Protein AF-A0A1B8NZW4-F1 (afdb_monomer)

Secondary structure (DSSP, 8-state):
-----TT-HHHHHHHHHHHHHTT-HHHHHHHHHHHHHHS--HHHHHHHHHHHHHTT-HHHHHHHHHHHHHT-SSPPP-PPP-PPPTHHHHHHHHS--

Foldseek 3Di:
DPPPDPQDLVVLCVQLVVCVVVVVLVSNLVSLVSSCVVPNALVSLQSQLVSCVVVVVNVSNVVSNVSSVVRPPDDDPPDDDDDPPPCVVVVVVVVVD

Radius of gyration: 20.84 Å; Cα contacts (8 Å, |Δi|>4): 82; chains: 1; bounding box: 26×73×33 Å

Sequence (97 aa):
MAAGAPNDPDLLLTLGRLSLRNAYWGKAQEYFEASHRQRPSGVVCAELARLYASLGEHNKSQLYYRQSVELLDKSLPSLPQPTEPEDTLSRRAKQAS

Nearest PDB structures (foldseek):
  2pl2-assembly1_B  TM=8.013E-01  e=1.145E-01  Thermus thermophilus HB27
  2gw1-assembly1_B  TM=9.435E-01  e=2.309E-01  Saccharomyces cerevisiae
  8pkp-assembly1_Y  TM=7.488E-01  e=1.583E-01  Homo sapiens
  8a61-assembly1_J  TM=8.678E-01  e=3.753E-01  Saccharomyces cerevisiae
  3uq3-assembly1_A  TM=8.810E-01  e=9.389E-01  Saccharomyces cerevisiae S288C

Organism: Halomonas elongata (NCBI:txid2746)

Solvent-accessible surface area (backbone atoms only — not comparable to full-atom values): 5575 Å² total; per-residue (Å²): 134,84,80,74,66,101,75,45,41,70,58,27,42,50,52,12,52,53,24,48,77,70,69,35,58,71,58,14,50,54,25,32,52,52,12,35,75,73,52,73,43,24,67,48,26,42,53,51,14,53,50,27,45,76,71,69,40,50,71,61,12,53,53,25,43,52,51,16,58,71,48,43,99,58,85,76,78,94,66,93,70,89,67,80,67,77,62,62,64,58,53,60,64,62,74,77,112

Mean predicted aligned error: 9.57 Å

InterPro domains:
  IPR011990 Tetratricopeptide-like helical domain superfamily [G3DSA:1.25.40.10] (2-77)
  IPR011990 Tetratricopeptide-like helical domain superfamily [SSF48452] (6-74)

Structure (mmCIF, N/CA/C/O backbone):
data_AF-A0A1B8NZW4-F1
#
_entry.id   AF-A0A1B8NZW4-F1
#
loop_
_atom_site.group_PDB
_atom_site.id
_atom_site.type_symbol
_atom_site.label_atom_id
_atom_site.label_alt_id
_atom_site.label_comp_id
_atom_site.label_asym_id
_atom_site.label_entity_id
_atom_site.label_seq_id
_atom_site.pdbx_PDB_ins_code
_atom_site.Cartn_x
_atom_site.Cartn_y
_atom_site.Cartn_z
_atom_site.occupancy
_atom_site.B_iso_or_equiv
_atom_site.auth_seq_id
_atom_site.auth_comp_id
_atom_site.auth_asym_id
_atom_site.auth_atom_id
_atom_site.pdbx_PDB_model_num
ATOM 1 N N . MET A 1 1 ? 15.667 -25.421 -14.783 1.00 34.97 1 MET A N 1
ATOM 2 C CA . MET A 1 1 ? 14.726 -25.206 -13.663 1.00 34.97 1 MET A CA 1
ATOM 3 C C . MET A 1 1 ? 14.914 -23.781 -13.169 1.00 34.97 1 MET A C 1
ATOM 5 O O . MET A 1 1 ? 15.908 -23.518 -12.508 1.00 34.97 1 MET A O 1
ATOM 9 N N . ALA A 1 2 ? 14.048 -22.847 -13.562 1.00 41.81 2 ALA A N 1
ATOM 10 C CA . ALA A 1 2 ? 14.083 -21.498 -13.005 1.00 41.81 2 ALA A CA 1
ATOM 11 C C . ALA A 1 2 ? 13.361 -21.537 -11.653 1.00 41.81 2 ALA A C 1
ATOM 13 O O . ALA A 1 2 ? 12.138 -21.639 -11.608 1.00 41.81 2 ALA A O 1
ATOM 14 N N . ALA A 1 3 ? 14.116 -21.525 -10.555 1.00 46.81 3 ALA A N 1
ATOM 15 C CA . ALA A 1 3 ? 13.572 -21.209 -9.242 1.00 46.81 3 ALA A CA 1
ATOM 16 C C . ALA A 1 3 ? 13.175 -19.724 -9.273 1.00 46.81 3 ALA A C 1
ATOM 18 O O . ALA A 1 3 ? 14.008 -18.851 -9.038 1.00 46.81 3 ALA A O 1
ATOM 19 N N . GLY A 1 4 ? 11.939 -19.446 -9.703 1.00 48.19 4 GLY A N 1
ATOM 20 C CA . GLY A 1 4 ? 11.393 -18.093 -9.795 1.00 48.19 4 GLY A CA 1
ATOM 21 C C . GLY A 1 4 ? 11.506 -17.417 -8.436 1.00 48.19 4 GLY A C 1
ATOM 22 O O . GLY A 1 4 ? 11.048 -17.963 -7.433 1.00 48.19 4 GLY A O 1
ATOM 23 N N . ALA A 1 5 ? 12.211 -16.292 -8.393 1.00 54.56 5 ALA A N 1
ATOM 24 C CA . ALA A 1 5 ? 12.615 -15.652 -7.155 1.00 54.56 5 ALA A CA 1
ATOM 25 C C . ALA A 1 5 ? 11.400 -15.393 -6.236 1.00 54.56 5 ALA A C 1
ATOM 27 O O . ALA A 1 5 ? 10.385 -14.883 -6.712 1.00 54.56 5 ALA A O 1
ATOM 28 N N . PRO A 1 6 ? 11.495 -15.651 -4.918 1.00 60.41 6 PRO A N 1
ATOM 29 C CA . PRO A 1 6 ? 10.422 -15.393 -3.945 1.00 60.41 6 PRO A CA 1
ATOM 30 C C . PRO A 1 6 ? 10.121 -13.892 -3.725 1.00 60.41 6 PRO A C 1
ATOM 32 O O . PRO A 1 6 ? 9.515 -13.516 -2.727 1.00 60.41 6 PRO A O 1
ATOM 35 N N . ASN A 1 7 ? 10.575 -13.027 -4.632 1.00 71.06 7 ASN A N 1
ATOM 36 C CA . ASN A 1 7 ? 10.718 -11.590 -4.454 1.00 71.06 7 ASN A CA 1
ATOM 37 C C . ASN A 1 7 ? 10.433 -10.832 -5.767 1.00 71.06 7 ASN A C 1
ATOM 39 O O . ASN A 1 7 ? 11.093 -9.845 -6.066 1.00 71.06 7 ASN A O 1
ATOM 43 N N . ASP A 1 8 ? 9.508 -11.326 -6.592 1.00 92.94 8 ASP A N 1
ATOM 44 C CA . ASP A 1 8 ? 8.984 -10.545 -7.718 1.00 92.94 8 ASP A CA 1
ATOM 45 C C . ASP A 1 8 ? 7.883 -9.595 -7.193 1.00 92.94 8 ASP A C 1
ATOM 47 O O . ASP A 1 8 ? 6.909 -10.075 -6.594 1.00 92.94 8 ASP A O 1
ATOM 51 N N . PRO A 1 9 ? 8.002 -8.265 -7.383 1.00 93.94 9 PRO A N 1
ATOM 52 C CA . PRO A 1 9 ? 7.032 -7.306 -6.862 1.00 93.94 9 PRO A CA 1
ATOM 53 C C . PRO A 1 9 ? 5.624 -7.501 -7.438 1.00 93.94 9 PRO A C 1
ATOM 55 O O . PRO A 1 9 ? 4.648 -7.258 -6.723 1.00 93.94 9 PRO A 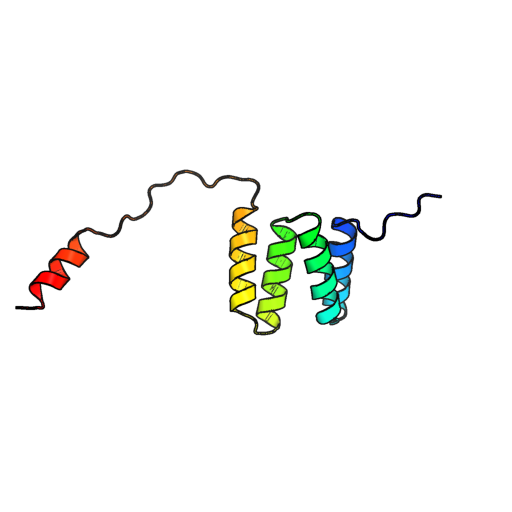O 1
ATOM 58 N N . ASP A 1 10 ? 5.498 -7.969 -8.682 1.00 95.31 10 ASP A N 1
ATOM 59 C CA . ASP A 1 10 ? 4.213 -8.196 -9.347 1.00 95.31 10 ASP A CA 1
ATOM 60 C C . ASP A 1 10 ? 3.534 -9.474 -8.812 1.00 95.31 10 ASP A C 1
ATOM 62 O O . ASP A 1 10 ? 2.312 -9.520 -8.602 1.00 95.31 10 ASP A O 1
ATOM 66 N N . LEU A 1 11 ? 4.333 -10.493 -8.471 1.00 96.00 11 LEU A N 1
ATOM 67 C CA . LEU A 1 11 ? 3.848 -11.684 -7.769 1.00 96.00 11 LEU A CA 1
ATOM 68 C C . LEU A 1 11 ? 3.382 -11.340 -6.349 1.00 96.00 11 LEU A C 1
ATOM 70 O O . LEU A 1 11 ? 2.303 -11.768 -5.937 1.00 96.00 11 LEU A O 1
ATOM 74 N N . LEU A 1 12 ? 4.151 -10.536 -5.611 1.00 96.81 12 LEU A N 1
ATOM 75 C CA . LEU A 1 12 ? 3.787 -10.085 -4.264 1.00 96.81 12 LEU A CA 1
ATOM 76 C C . LEU A 1 12 ? 2.497 -9.256 -4.273 1.00 96.81 12 LEU A C 1
ATOM 78 O O . LEU A 1 12 ? 1.612 -9.487 -3.451 1.00 96.81 12 LEU A O 1
ATOM 82 N N . LEU A 1 13 ? 2.328 -8.359 -5.248 1.00 97.50 13 LEU A N 1
ATOM 83 C CA . LEU A 1 13 ? 1.074 -7.627 -5.446 1.00 97.50 13 LEU A CA 1
ATOM 84 C C . LEU A 1 13 ? -0.107 -8.587 -5.677 1.00 97.50 13 LEU A C 1
ATOM 86 O O . LEU A 1 13 ? -1.181 -8.425 -5.090 1.00 97.50 13 LEU A O 1
ATOM 90 N N . THR A 1 14 ? 0.097 -9.623 -6.491 1.00 98.00 14 THR A N 1
ATOM 91 C CA . THR A 1 14 ? -0.922 -10.647 -6.761 1.00 98.00 14 THR A CA 1
ATOM 92 C C . THR A 1 14 ? -1.282 -11.441 -5.500 1.00 98.00 14 THR A C 1
ATOM 94 O O . THR A 1 14 ? -2.466 -11.637 -5.213 1.00 98.00 14 THR A O 1
ATOM 97 N N . LEU A 1 15 ? -0.288 -11.841 -4.702 1.00 97.94 15 LEU A N 1
ATOM 98 C CA . LEU A 1 15 ? -0.492 -12.524 -3.420 1.00 97.94 15 LEU A CA 1
ATOM 99 C C . LEU A 1 15 ? -1.230 -11.643 -2.405 1.00 97.94 15 LEU A C 1
ATOM 101 O O . LEU A 1 15 ? -2.115 -12.134 -1.697 1.00 97.94 15 LEU A O 1
ATOM 105 N N . GLY A 1 16 ? -0.936 -10.340 -2.369 1.00 98.00 16 GLY A N 1
ATOM 106 C CA . GLY A 1 16 ? -1.661 -9.382 -1.538 1.00 98.00 16 GLY A CA 1
ATOM 107 C C . GLY A 1 16 ? -3.145 -9.302 -1.910 1.00 98.00 16 GLY A C 1
ATOM 108 O O . GLY A 1 16 ? -4.014 -9.433 -1.046 1.00 98.00 16 GLY A O 1
ATOM 109 N N . ARG A 1 17 ? -3.461 -9.214 -3.210 1.00 98.31 17 ARG A N 1
ATOM 110 C CA . ARG A 1 17 ? -4.848 -9.233 -3.716 1.00 98.31 17 ARG A CA 1
ATOM 111 C C . ARG A 1 17 ? -5.570 -10.543 -3.411 1.00 98.31 17 ARG A C 1
ATOM 113 O O . ARG A 1 17 ? -6.738 -10.521 -3.026 1.00 98.31 17 ARG A O 1
ATOM 120 N N . LEU A 1 18 ? -4.895 -11.682 -3.561 1.00 98.50 18 LEU A N 1
ATOM 121 C CA . LEU A 1 18 ? -5.472 -12.983 -3.222 1.00 98.50 18 LEU A CA 1
ATOM 122 C C . LEU A 1 18 ? -5.758 -13.094 -1.718 1.00 98.50 18 LEU A C 1
ATOM 124 O O . LEU A 1 18 ? -6.814 -13.588 -1.328 1.00 98.50 18 LEU A O 1
ATOM 128 N N . SER A 1 19 ? -4.853 -12.587 -0.881 1.00 98.44 19 SER A N 1
ATOM 129 C CA . SER A 1 19 ? -5.032 -12.548 0.573 1.00 98.44 19 SER A CA 1
ATOM 130 C C . SER A 1 19 ? -6.226 -11.673 0.969 1.00 98.44 19 SER A C 1
ATOM 132 O O . SER A 1 19 ? -7.041 -12.113 1.776 1.00 98.44 19 SER A O 1
ATOM 134 N N . LEU A 1 20 ? -6.404 -10.498 0.343 1.00 98.06 20 LEU A N 1
ATOM 135 C CA . LEU A 1 20 ? -7.594 -9.653 0.542 1.00 98.06 20 LEU A CA 1
ATOM 136 C C . LEU A 1 20 ? -8.892 -10.397 0.216 1.00 98.06 20 LEU A C 1
ATOM 138 O O . LEU A 1 20 ? -9.838 -10.358 0.997 1.00 98.06 20 LEU A O 1
ATOM 142 N N . ARG A 1 21 ? -8.945 -11.085 -0.932 1.00 98.25 21 ARG A N 1
ATOM 143 C CA . ARG A 1 21 ? -10.145 -11.825 -1.362 1.00 98.25 21 ARG A CA 1
ATOM 144 C C . ARG A 1 21 ? -10.545 -12.926 -0.380 1.00 98.25 21 ARG A C 1
ATOM 146 O O . ARG A 1 21 ? -11.725 -13.237 -0.286 1.00 98.25 21 ARG A O 1
ATOM 153 N 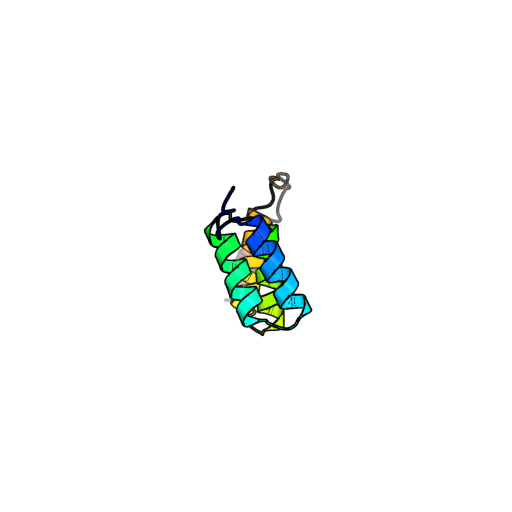N . ASN A 1 22 ? -9.573 -13.481 0.340 1.00 98.38 22 ASN A N 1
ATOM 154 C CA . ASN A 1 22 ? -9.774 -14.508 1.362 1.00 98.38 22 ASN A CA 1
ATOM 155 C C . ASN A 1 22 ? -9.839 -13.943 2.792 1.00 98.38 22 ASN A C 1
ATOM 157 O O . ASN A 1 22 ? -9.753 -14.704 3.750 1.00 98.38 22 ASN A O 1
ATOM 161 N N . ALA A 1 23 ? -9.971 -12.621 2.949 1.00 97.75 23 ALA A N 1
ATOM 162 C CA . ALA A 1 23 ? -10.026 -11.934 4.239 1.00 97.75 23 ALA A CA 1
ATOM 163 C C . ALA A 1 23 ? -8.791 -12.126 5.147 1.00 97.75 23 ALA A C 1
ATOM 165 O O . ALA A 1 23 ? -8.858 -11.942 6.363 1.00 97.75 23 ALA A O 1
ATOM 166 N N . TYR A 1 24 ? -7.627 -12.438 4.570 1.00 98.31 24 TYR A N 1
ATOM 167 C CA . TYR A 1 24 ? -6.352 -12.496 5.286 1.00 98.31 24 TYR A CA 1
ATOM 168 C C . TYR A 1 24 ? -5.657 -11.132 5.276 1.00 98.31 24 TYR A C 1
ATOM 170 O O . TYR A 1 24 ? -4.655 -10.923 4.592 1.00 98.31 24 TYR A O 1
ATOM 178 N N . TRP A 1 25 ? -6.194 -10.187 6.048 1.00 97.75 25 TRP A N 1
ATOM 179 C CA . TRP A 1 25 ? -5.778 -8.778 6.032 1.00 97.75 25 TRP A CA 1
ATOM 180 C C . TRP A 1 25 ? -4.303 -8.565 6.394 1.00 97.75 25 TRP A C 1
ATOM 182 O O . TRP A 1 25 ? -3.605 -7.837 5.693 1.00 97.75 25 TRP A O 1
ATOM 192 N N 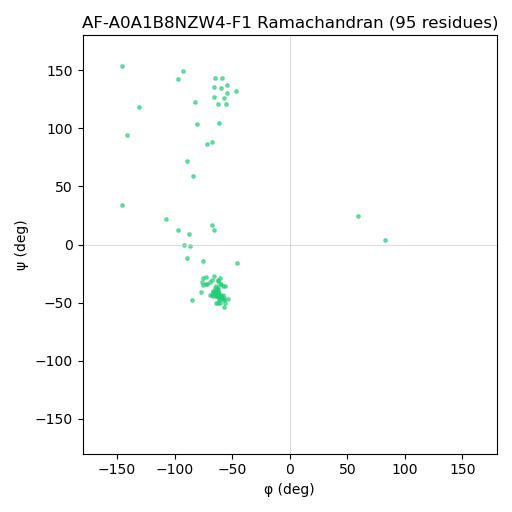. GLY A 1 26 ? -3.805 -9.249 7.431 1.00 97.44 26 GLY A N 1
ATOM 193 C CA . GLY A 1 26 ? -2.397 -9.155 7.837 1.00 97.44 26 GLY A CA 1
ATOM 194 C C . GLY A 1 26 ? -1.440 -9.653 6.750 1.00 97.44 26 GLY A C 1
ATOM 195 O O . GLY A 1 26 ? -0.461 -8.986 6.429 1.00 97.44 26 GLY A O 1
ATOM 196 N N . LYS A 1 27 ? -1.778 -10.771 6.091 1.00 97.69 27 LYS A N 1
ATOM 197 C CA . LYS A 1 27 ? -0.996 -11.292 4.959 1.00 97.69 27 LYS A CA 1
ATOM 198 C C . LYS A 1 27 ? -1.055 -10.372 3.749 1.00 97.69 27 LYS A C 1
ATOM 200 O O . LYS A 1 27 ? -0.035 -10.150 3.105 1.00 97.69 27 LYS A O 1
ATOM 205 N N . ALA A 1 28 ? -2.226 -9.806 3.460 1.00 98.38 28 ALA A N 1
ATOM 206 C CA . ALA A 1 28 ? -2.361 -8.819 2.399 1.00 98.38 28 ALA A CA 1
ATOM 207 C C . ALA A 1 28 ? -1.432 -7.620 2.632 1.00 98.38 28 ALA A C 1
ATOM 209 O O . ALA A 1 28 ? -0.713 -7.227 1.716 1.00 98.38 28 ALA A O 1
ATOM 210 N N . GLN A 1 29 ? -1.395 -7.101 3.863 1.00 98.00 29 GLN A N 1
ATOM 211 C CA . GLN A 1 29 ? -0.503 -6.010 4.243 1.00 98.00 29 GLN A CA 1
ATOM 212 C C . GLN A 1 29 ? 0.974 -6.398 4.065 1.00 98.00 29 GLN A C 1
ATOM 214 O O . GLN A 1 29 ? 1.697 -5.683 3.377 1.00 98.00 29 GLN A O 1
ATOM 219 N N . GLU A 1 30 ? 1.406 -7.548 4.600 1.00 97.69 30 GLU A N 1
ATOM 220 C CA . GLU A 1 30 ? 2.787 -8.045 4.461 1.00 97.69 30 GLU A CA 1
ATOM 221 C C . GLU A 1 30 ? 3.231 -8.112 2.990 1.00 97.69 30 GLU A C 1
ATOM 223 O O . GLU A 1 30 ? 4.316 -7.641 2.639 1.00 97.69 30 GLU A O 1
ATOM 228 N N . TYR A 1 31 ? 2.385 -8.674 2.121 1.00 98.19 31 TYR A N 1
ATOM 229 C CA . TYR A 1 31 ? 2.691 -8.823 0.700 1.00 98.19 31 TYR A CA 1
ATOM 230 C C . TYR A 1 31 ? 2.723 -7.488 -0.043 1.00 98.19 31 TYR A C 1
ATOM 232 O O . TYR A 1 31 ? 3.640 -7.255 -0.834 1.00 98.19 31 TYR A O 1
ATOM 240 N N . PHE A 1 32 ? 1.769 -6.591 0.213 1.00 98.06 32 PHE A N 1
ATOM 241 C CA . PHE A 1 32 ? 1.783 -5.271 -0.411 1.00 98.06 32 PHE A CA 1
ATOM 242 C C . PHE A 1 32 ? 2.974 -4.430 0.052 1.00 98.06 32 PHE A C 1
ATOM 244 O O . PHE A 1 32 ? 3.622 -3.799 -0.777 1.00 98.06 32 PHE A O 1
ATOM 251 N N . GLU A 1 33 ? 3.323 -4.451 1.338 1.00 97.06 33 GLU A N 1
ATOM 252 C CA . GLU A 1 33 ? 4.509 -3.753 1.844 1.00 97.06 33 GLU A CA 1
ATOM 253 C C . GLU A 1 33 ? 5.804 -4.336 1.269 1.00 97.06 33 GLU A C 1
ATOM 255 O O . GLU A 1 33 ? 6.732 -3.591 0.957 1.00 97.06 33 GLU A O 1
ATOM 260 N N . ALA A 1 34 ? 5.877 -5.659 1.092 1.00 96.56 34 ALA A N 1
ATOM 261 C CA . ALA A 1 34 ? 7.013 -6.300 0.437 1.00 96.56 34 ALA A CA 1
ATOM 262 C C . ALA A 1 34 ? 7.132 -5.880 -1.037 1.00 96.56 34 ALA A C 1
ATOM 264 O O . ALA A 1 34 ? 8.227 -5.524 -1.471 1.00 96.56 34 ALA A O 1
ATOM 265 N N . SER A 1 35 ? 6.016 -5.857 -1.774 1.00 96.94 35 SER A N 1
ATOM 266 C CA . SER A 1 35 ? 5.962 -5.348 -3.150 1.00 96.94 35 SER A CA 1
ATOM 267 C C . SER A 1 35 ? 6.406 -3.879 -3.210 1.00 96.94 35 SER A C 1
ATOM 269 O O . SER A 1 35 ? 7.294 -3.531 -3.988 1.00 96.94 35 SER A O 1
ATOM 271 N N . HIS A 1 36 ? 5.883 -3.037 -2.308 1.00 96.25 36 HIS A N 1
ATOM 272 C CA . HIS A 1 36 ? 6.208 -1.612 -2.226 1.00 96.25 36 HI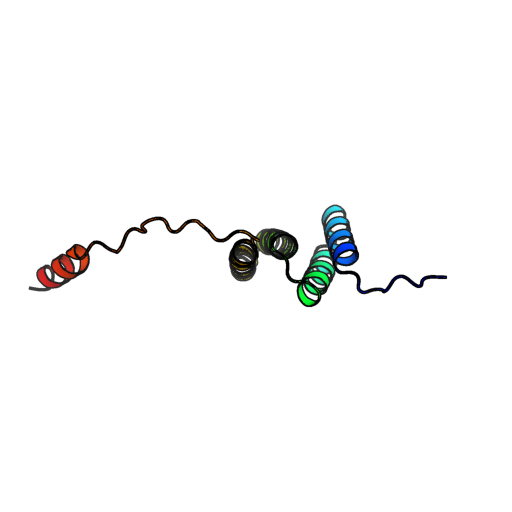S A CA 1
ATOM 273 C C . HIS A 1 36 ? 7.694 -1.364 -1.946 1.00 96.25 36 HIS A C 1
ATOM 275 O O . HIS A 1 36 ? 8.299 -0.522 -2.601 1.00 96.25 36 HIS A O 1
ATOM 281 N N . ARG A 1 37 ? 8.306 -2.114 -1.015 1.00 95.69 37 ARG A N 1
ATOM 282 C CA . ARG A 1 37 ? 9.742 -1.996 -0.700 1.00 95.69 37 ARG A CA 1
ATOM 283 C C . ARG A 1 37 ? 10.646 -2.335 -1.884 1.00 95.69 37 ARG A C 1
ATOM 285 O O . ARG A 1 37 ? 11.746 -1.802 -1.964 1.00 95.69 37 ARG A O 1
ATOM 292 N N . GLN A 1 38 ? 10.216 -3.233 -2.768 1.00 94.62 38 GLN A N 1
ATOM 293 C CA . GLN A 1 38 ? 11.010 -3.639 -3.929 1.00 94.62 38 GLN A CA 1
ATOM 294 C C . GLN A 1 38 ? 10.833 -2.706 -5.117 1.00 94.62 38 GLN A C 1
ATOM 296 O O . GLN A 1 38 ? 11.810 -2.301 -5.741 1.00 94.62 38 GLN A O 1
ATOM 301 N N . ARG A 1 39 ? 9.579 -2.392 -5.449 1.00 94.69 39 ARG A N 1
ATOM 302 C CA . ARG A 1 39 ? 9.234 -1.481 -6.533 1.00 94.69 39 ARG A CA 1
ATOM 303 C C . ARG A 1 39 ? 8.036 -0.636 -6.103 1.00 94.69 39 ARG A C 1
ATOM 305 O O . ARG A 1 39 ? 6.890 -1.053 -6.295 1.00 94.69 39 ARG A O 1
ATOM 312 N N . PRO A 1 40 ? 8.282 0.563 -5.552 1.00 93.50 40 PRO A N 1
ATOM 313 C CA . PRO A 1 40 ? 7.219 1.519 -5.302 1.00 93.50 40 PRO A CA 1
ATOM 314 C C . PRO A 1 40 ? 6.446 1.790 -6.594 1.00 93.50 40 PRO A C 1
ATOM 316 O O . PRO A 1 40 ? 7.033 2.051 -7.642 1.00 93.50 40 PRO A O 1
ATOM 319 N N . SER A 1 41 ? 5.121 1.712 -6.528 1.00 94.12 41 SER A N 1
ATOM 320 C CA . SER A 1 41 ? 4.245 2.072 -7.640 1.00 94.12 41 SER A CA 1
ATOM 321 C C . SER A 1 41 ? 2.957 2.683 -7.112 1.00 94.12 41 SER A C 1
ATOM 323 O O . SER A 1 41 ? 2.514 2.354 -6.005 1.00 94.12 41 SER A O 1
ATOM 325 N N . GLY A 1 42 ? 2.325 3.532 -7.927 1.00 95.06 42 GLY A N 1
ATOM 326 C CA . GLY A 1 42 ? 1.043 4.137 -7.573 1.00 95.06 42 GLY A CA 1
ATOM 327 C C . GLY A 1 42 ? -0.028 3.093 -7.240 1.00 95.06 42 GLY A C 1
ATOM 328 O O . GLY A 1 42 ? -0.794 3.266 -6.295 1.00 95.06 42 GLY A O 1
ATOM 329 N N . VAL A 1 43 ? -0.017 1.954 -7.942 1.00 96.19 43 VAL A N 1
ATOM 330 C CA . VAL A 1 43 ? -0.957 0.846 -7.716 1.00 96.19 43 VAL A CA 1
ATOM 331 C C . VAL A 1 43 ? -0.777 0.226 -6.332 1.00 96.19 43 VAL A C 1
ATOM 333 O O . VAL A 1 43 ? -1.756 0.096 -5.602 1.00 96.19 43 VAL A O 1
ATOM 336 N N . VAL A 1 44 ? 0.451 -0.133 -5.941 1.00 96.94 44 VAL A N 1
ATOM 337 C CA . VAL A 1 44 ? 0.695 -0.759 -4.628 1.00 96.94 44 VAL A CA 1
ATOM 338 C C . VAL A 1 44 ? 0.341 0.210 -3.495 1.00 96.94 44 VAL A C 1
ATOM 340 O O . VAL A 1 44 ? -0.302 -0.191 -2.525 1.00 96.94 44 VAL A O 1
ATOM 343 N N . CYS A 1 45 ? 0.687 1.494 -3.641 1.00 97.50 45 CYS A N 1
ATOM 344 C CA . CYS A 1 45 ? 0.304 2.535 -2.687 1.00 97.50 45 CYS A CA 1
ATOM 345 C C . CYS A 1 45 ? -1.222 2.663 -2.562 1.00 97.50 45 CYS A C 1
ATOM 347 O O . CYS A 1 45 ? -1.743 2.696 -1.452 1.00 97.50 45 CYS A O 1
ATOM 349 N N . ALA A 1 46 ? -1.963 2.670 -3.673 1.00 97.75 46 ALA A N 1
ATOM 350 C CA . ALA A 1 46 ? -3.423 2.753 -3.641 1.00 97.75 46 ALA A CA 1
ATOM 351 C C . ALA A 1 46 ? -4.070 1.533 -2.954 1.00 97.75 46 ALA A C 1
ATOM 353 O O . ALA A 1 46 ? -5.032 1.686 -2.198 1.00 97.75 46 ALA A O 1
ATOM 354 N N . GLU A 1 47 ? -3.541 0.324 -3.167 1.00 98.25 47 GLU A N 1
ATOM 355 C CA . GLU A 1 47 ? -4.041 -0.891 -2.506 1.00 98.25 47 GLU A CA 1
ATOM 356 C C . GLU A 1 47 ? -3.757 -0.865 -0.992 1.00 98.25 47 GLU A C 1
ATOM 358 O O . GLU A 1 47 ? -4.660 -1.139 -0.196 1.00 98.25 47 GLU A O 1
ATOM 363 N N . LEU A 1 48 ? -2.549 -0.450 -0.574 1.00 98.38 48 LEU A N 1
ATOM 364 C CA . LEU A 1 48 ? -2.219 -0.226 0.842 1.00 98.38 48 LEU A CA 1
ATOM 365 C C . LEU A 1 48 ? -3.133 0.830 1.467 1.00 98.38 48 LEU A C 1
ATOM 367 O O . LEU A 1 48 ? -3.655 0.623 2.562 1.00 98.38 48 LEU A O 1
ATOM 371 N N . ALA A 1 49 ? -3.378 1.935 0.763 1.00 98.31 49 ALA A N 1
ATOM 372 C CA . ALA A 1 49 ? -4.235 3.004 1.249 1.00 98.31 49 ALA A CA 1
ATOM 373 C C . ALA A 1 49 ? -5.664 2.514 1.524 1.00 98.31 49 ALA A C 1
ATOM 375 O O . ALA A 1 49 ? -6.226 2.797 2.586 1.00 98.31 49 ALA A O 1
ATOM 376 N N . ARG A 1 50 ? -6.243 1.737 0.600 1.00 98.25 50 ARG A N 1
ATOM 377 C CA . ARG A 1 50 ? -7.585 1.146 0.742 1.00 98.25 50 ARG A CA 1
ATOM 378 C C . ARG A 1 50 ? -7.659 0.130 1.879 1.00 98.25 50 ARG A C 1
ATOM 380 O O . ARG A 1 50 ? -8.636 0.134 2.633 1.00 98.25 50 ARG A O 1
ATOM 387 N N . L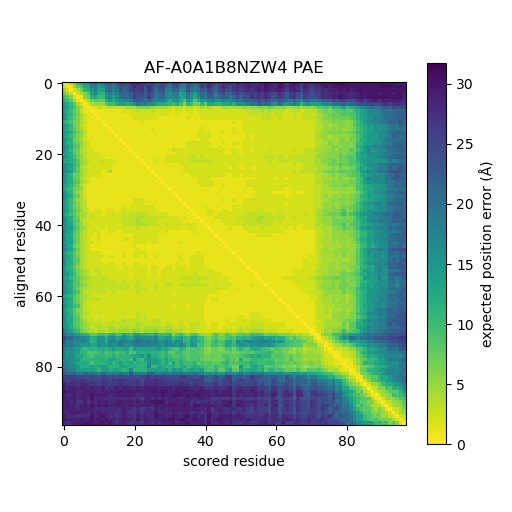EU A 1 51 ? -6.638 -0.717 2.020 1.00 98.38 51 LEU A N 1
ATOM 388 C CA . LEU A 1 51 ? -6.558 -1.678 3.119 1.00 98.38 51 LEU A CA 1
ATOM 389 C C . LEU A 1 51 ? -6.496 -0.954 4.469 1.00 98.38 51 LEU A C 1
ATOM 391 O O . LEU A 1 51 ? -7.318 -1.225 5.339 1.00 98.38 51 LEU A O 1
ATOM 395 N N . TYR A 1 52 ? -5.604 0.026 4.621 1.00 98.56 52 TYR A N 1
ATOM 396 C CA . TYR A 1 52 ? -5.488 0.794 5.861 1.00 98.56 52 TYR A CA 1
ATOM 397 C C . TYR A 1 52 ? -6.760 1.575 6.207 1.00 98.56 52 TYR A C 1
ATOM 399 O O . TYR A 1 52 ? -7.140 1.602 7.373 1.00 98.56 52 TYR A O 1
ATOM 407 N N . ALA A 1 53 ? -7.467 2.142 5.221 1.00 98.19 53 ALA A N 1
ATOM 408 C CA . ALA A 1 53 ? -8.773 2.763 5.463 1.00 98.19 53 ALA A CA 1
ATOM 409 C C . ALA A 1 53 ? -9.778 1.756 6.041 1.00 98.19 53 ALA A C 1
ATOM 411 O O . ALA A 1 53 ? -10.454 2.046 7.023 1.00 98.19 53 ALA A O 1
ATOM 412 N N . SER A 1 54 ? -9.829 0.552 5.464 1.00 97.81 54 SER A N 1
ATOM 413 C CA . SER A 1 54 ? -10.740 -0.514 5.900 1.00 97.81 54 SER A CA 1
ATOM 414 C C . SER A 1 54 ? -10.417 -1.029 7.308 1.00 97.81 54 SER A C 1
ATOM 416 O O . SER A 1 54 ? -11.306 -1.497 8.010 1.00 97.81 54 SER A O 1
ATOM 418 N N . LEU A 1 55 ? -9.154 -0.920 7.730 1.00 97.31 55 LEU A N 1
ATOM 419 C CA . LEU A 1 55 ? -8.687 -1.277 9.072 1.00 97.31 55 LEU A CA 1
ATOM 420 C C . LEU A 1 55 ? -8.821 -0.130 10.093 1.00 97.31 55 LEU A C 1
ATOM 422 O O . LEU A 1 55 ? -8.480 -0.319 11.256 1.00 97.31 55 LEU A O 1
ATOM 426 N N . GLY A 1 56 ? -9.298 1.053 9.686 1.00 97.94 56 GLY A N 1
ATOM 427 C CA . GLY A 1 56 ? -9.417 2.231 10.557 1.00 97.94 56 GLY A CA 1
ATOM 428 C C . GLY A 1 56 ? -8.125 3.045 10.720 1.00 97.94 56 GLY A C 1
ATOM 429 O O . GLY A 1 56 ? -8.109 4.061 11.418 1.00 97.94 56 GLY A O 1
ATOM 430 N N . GLU A 1 57 ? -7.055 2.671 10.021 1.00 98.00 57 GLU A N 1
ATOM 431 C CA . GLU A 1 57 ? -5.734 3.309 10.055 1.00 98.00 57 GLU A CA 1
ATOM 432 C C . GLU A 1 57 ? -5.672 4.516 9.095 1.00 98.00 57 GLU A C 1
ATOM 434 O O . GLU A 1 57 ? -4.864 4.583 8.162 1.00 98.00 57 GLU A O 1
ATOM 439 N N . HIS A 1 58 ? -6.550 5.496 9.307 1.00 97.25 58 HIS A N 1
ATOM 440 C CA . HIS A 1 58 ? -6.786 6.609 8.378 1.00 97.25 58 HIS A CA 1
ATOM 441 C C . HIS A 1 58 ? -5.532 7.441 8.068 1.00 97.25 58 HIS A C 1
ATOM 443 O O . HIS A 1 58 ? -5.348 7.869 6.930 1.00 97.25 58 HIS A O 1
ATOM 449 N N . ASN A 1 59 ? -4.638 7.637 9.042 1.00 97.69 59 ASN A N 1
ATOM 450 C CA . ASN A 1 59 ? -3.395 8.388 8.833 1.00 97.69 59 ASN A CA 1
ATOM 451 C C . ASN A 1 59 ? -2.467 7.686 7.832 1.00 97.69 59 ASN A C 1
ATOM 453 O O . ASN A 1 59 ? -1.942 8.323 6.919 1.00 97.69 59 ASN A O 1
ATOM 457 N N . LYS A 1 60 ? -2.310 6.361 7.961 1.00 97.12 60 LYS A N 1
ATOM 458 C CA . LYS A 1 60 ? -1.532 5.555 7.009 1.00 97.12 60 LYS A CA 1
ATOM 459 C C . LYS A 1 60 ? -2.211 5.520 5.648 1.00 97.12 60 LYS A C 1
ATOM 461 O O . LYS A 1 60 ? -1.543 5.655 4.630 1.00 97.12 60 LYS A O 1
ATOM 466 N N . SER A 1 61 ? -3.538 5.395 5.632 1.00 98.38 61 SER A N 1
ATOM 467 C CA . SER A 1 61 ? -4.314 5.438 4.395 1.00 98.38 61 SER A CA 1
ATOM 468 C C . SE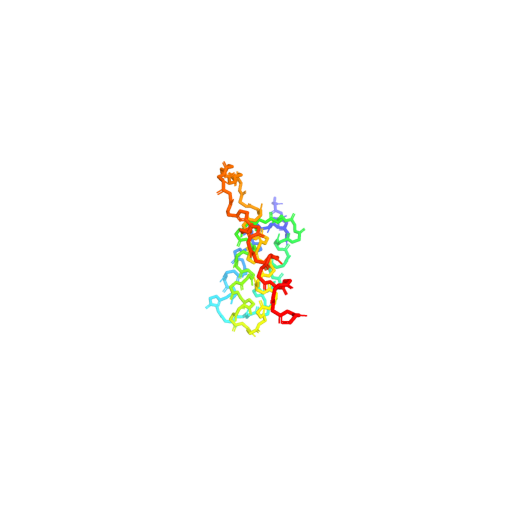R A 1 61 ? -4.060 6.727 3.610 1.00 98.38 61 SER A C 1
ATOM 470 O O . SER 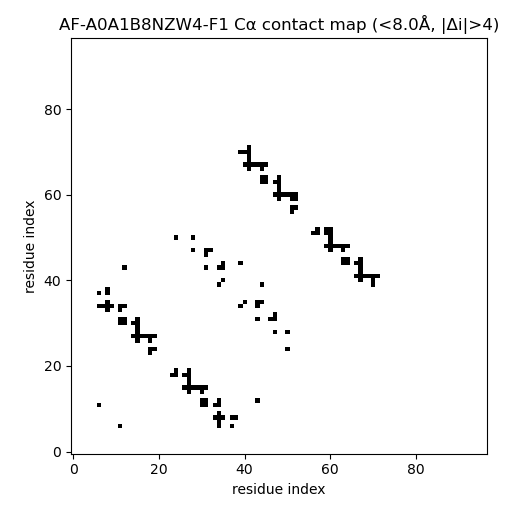A 1 61 ? -3.696 6.676 2.437 1.00 98.38 61 SER A O 1
ATOM 472 N N . GLN A 1 62 ? -4.165 7.884 4.270 1.00 98.19 62 GLN A N 1
ATOM 473 C CA . GLN A 1 62 ? -3.922 9.178 3.632 1.00 98.19 62 GLN A CA 1
ATOM 474 C C . GLN A 1 62 ? -2.490 9.325 3.119 1.00 98.19 62 GLN A C 1
ATOM 476 O O . GLN A 1 62 ? -2.297 9.857 2.027 1.00 98.19 62 GLN A O 1
ATOM 481 N N . LEU A 1 63 ? -1.499 8.852 3.882 1.00 97.31 63 LEU A N 1
ATOM 482 C CA . LEU A 1 63 ? -0.100 8.861 3.458 1.00 97.31 63 LEU A CA 1
ATOM 483 C C . LEU A 1 63 ? 0.068 8.109 2.131 1.00 97.31 63 LEU A C 1
ATOM 485 O O . LEU A 1 63 ? 0.556 8.677 1.156 1.00 97.31 63 LEU A O 1
ATOM 489 N N . TYR A 1 64 ? -0.406 6.864 2.074 1.00 97.69 64 TYR A N 1
ATOM 490 C CA . TYR A 1 64 ? -0.278 6.040 0.877 1.00 97.69 64 TYR A CA 1
ATOM 491 C C . TYR A 1 64 ? -1.119 6.556 -0.296 1.00 97.69 64 TYR A C 1
ATOM 493 O O . TYR A 1 64 ? -0.692 6.430 -1.441 1.00 97.69 64 TYR A O 1
ATOM 501 N N . TYR A 1 65 ? -2.267 7.199 -0.055 1.00 97.06 65 TYR A N 1
ATOM 502 C CA . TYR A 1 65 ? -3.001 7.869 -1.131 1.00 97.06 65 TYR A CA 1
ATOM 503 C C . TYR A 1 65 ? -2.188 9.003 -1.762 1.00 97.06 65 TYR A C 1
ATOM 505 O O . TYR A 1 65 ? -2.122 9.073 -2.988 1.00 97.06 65 TYR A O 1
ATOM 513 N N . ARG A 1 66 ? -1.518 9.849 -0.969 1.00 95.25 66 ARG A N 1
ATOM 514 C CA . ARG A 1 66 ? -0.649 10.911 -1.514 1.00 95.25 66 ARG A CA 1
ATOM 515 C C . ARG A 1 66 ? 0.496 10.321 -2.331 1.00 95.25 66 ARG A C 1
ATOM 517 O O . ARG A 1 66 ? 0.660 10.686 -3.489 1.00 95.25 66 ARG A O 1
ATOM 524 N N . GLN A 1 67 ? 1.182 9.320 -1.778 1.00 94.75 67 GLN A N 1
ATOM 525 C CA . GLN A 1 67 ? 2.251 8.612 -2.487 1.00 94.75 67 GL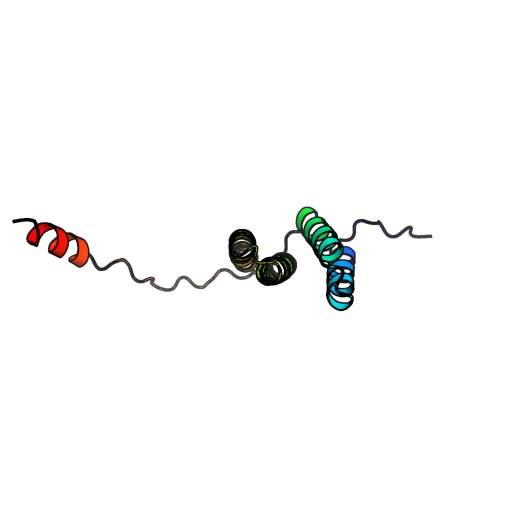N A CA 1
ATOM 526 C C . GLN A 1 67 ? 1.752 7.941 -3.773 1.00 94.75 67 GLN A C 1
ATOM 528 O O . GLN A 1 67 ? 2.480 7.872 -4.759 1.00 94.75 67 GLN A O 1
ATOM 533 N N . SER A 1 68 ? 0.507 7.451 -3.794 1.00 95.00 68 SER A N 1
ATOM 534 C CA . SER A 1 68 ? -0.064 6.847 -5.001 1.00 95.00 68 SER A CA 1
ATOM 535 C C . SER A 1 68 ? -0.201 7.848 -6.148 1.00 95.00 68 SER A C 1
ATOM 537 O O . SER A 1 68 ? 0.027 7.484 -7.299 1.00 95.00 68 SER A O 1
ATOM 539 N N . VAL A 1 69 ? -0.526 9.102 -5.819 1.00 91.94 69 VAL A N 1
ATOM 540 C CA . VAL A 1 69 ? -0.663 10.208 -6.772 1.00 91.94 69 VAL A CA 1
ATOM 541 C C . VAL A 1 69 ? 0.707 10.727 -7.205 1.00 91.94 69 VAL A C 1
ATOM 543 O O . VAL A 1 69 ? 0.908 10.981 -8.386 1.00 91.94 69 VAL A O 1
ATOM 546 N N . GLU A 1 70 ? 1.661 10.840 -6.279 1.00 90.69 70 GLU A N 1
ATOM 547 C CA . GLU A 1 70 ? 3.047 11.242 -6.576 1.00 90.69 70 GLU A CA 1
ATOM 548 C C . GLU A 1 70 ? 3.740 10.279 -7.549 1.00 90.69 70 GLU A C 1
ATOM 550 O O . GLU A 1 70 ? 4.539 10.701 -8.378 1.00 90.69 70 GLU A O 1
ATOM 555 N N . LEU A 1 71 ? 3.407 8.988 -7.467 1.00 89.69 71 LEU A N 1
ATOM 556 C CA . LEU A 1 71 ? 3.929 7.939 -8.345 1.00 89.69 71 LEU A CA 1
ATOM 557 C C . LEU A 1 71 ? 3.118 7.764 -9.638 1.00 89.69 71 LEU A C 1
ATOM 559 O O . LEU A 1 71 ? 3.336 6.792 -10.366 1.00 89.69 71 LEU A O 1
ATOM 563 N N . LEU A 1 72 ? 2.168 8.657 -9.933 1.00 81.19 72 LEU A N 1
ATOM 564 C CA . LEU A 1 72 ? 1.570 8.702 -11.261 1.00 81.19 72 LEU A CA 1
ATOM 565 C C . LEU A 1 72 ? 2.651 9.118 -12.257 1.00 81.19 72 LEU A C 1
ATOM 567 O 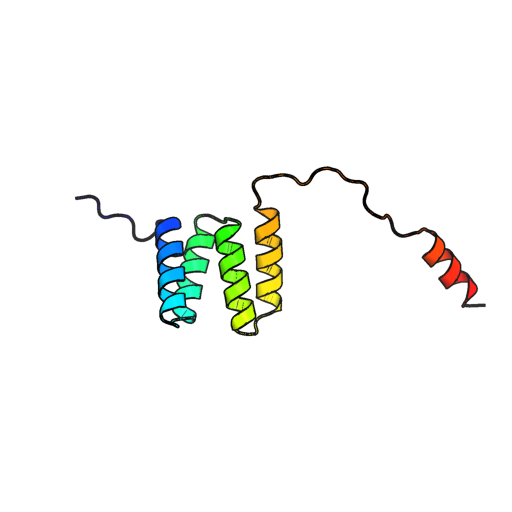O . LEU A 1 72 ? 3.276 10.163 -12.120 1.00 81.19 72 LEU A O 1
ATOM 571 N N . ASP A 1 73 ? 2.815 8.317 -13.306 1.00 68.81 73 ASP A N 1
ATOM 572 C CA . ASP A 1 73 ? 3.807 8.495 -14.379 1.00 68.81 73 ASP A CA 1
ATOM 573 C C . ASP A 1 73 ? 3.568 9.755 -15.247 1.00 68.81 73 ASP A C 1
ATOM 575 O O . ASP A 1 73 ? 4.102 9.912 -16.341 1.00 68.81 73 ASP A O 1
ATOM 579 N N . LYS A 1 74 ? 2.692 10.659 -14.800 1.00 70.56 74 LYS A N 1
ATOM 580 C CA . LYS A 1 74 ? 2.293 11.867 -15.513 1.00 70.56 74 LYS A CA 1
ATOM 581 C C . LYS A 1 74 ? 2.387 13.052 -14.574 1.00 70.56 74 LYS A C 1
ATOM 583 O O . LYS A 1 74 ? 1.654 13.130 -13.589 1.00 70.56 74 LYS A O 1
ATOM 588 N N . SER A 1 75 ? 3.246 14.003 -14.926 1.00 71.75 75 SER A N 1
ATOM 589 C CA . SER A 1 75 ? 3.220 15.323 -14.313 1.00 71.75 75 SER A CA 1
ATOM 590 C C . SER A 1 75 ? 1.855 15.963 -14.559 1.00 71.75 75 SER A C 1
ATOM 592 O O . SER A 1 75 ? 1.301 15.916 -15.662 1.00 71.75 75 SER A O 1
ATOM 594 N N . LEU A 1 76 ? 1.289 16.545 -13.503 1.00 80.50 76 LEU A N 1
ATOM 595 C CA . LEU A 1 76 ? 0.079 17.337 -13.649 1.00 80.50 76 LEU A CA 1
ATOM 596 C C . LEU A 1 76 ? 0.396 18.576 -14.501 1.00 80.50 76 LEU A C 1
ATOM 598 O O . LEU A 1 76 ? 1.487 19.141 -14.378 1.00 80.50 76 LEU A O 1
ATOM 602 N N . PRO A 1 77 ? -0.537 19.013 -15.363 1.00 81.88 77 PRO A N 1
ATOM 603 C CA . PRO A 1 77 ? -0.362 20.250 -16.106 1.00 81.88 77 PRO A CA 1
ATOM 604 C C . PRO A 1 77 ? -0.190 21.422 -15.134 1.00 81.88 77 PRO A C 1
ATOM 606 O O . PRO A 1 77 ? -0.838 21.482 -14.088 1.00 81.88 77 PRO A O 1
ATOM 609 N N . SER A 1 78 ? 0.661 22.381 -15.496 1.00 85.56 78 SER A N 1
ATOM 610 C CA . SER A 1 78 ? 0.837 23.621 -14.742 1.00 85.56 78 SER A CA 1
ATOM 611 C C . SER A 1 78 ? -0.393 24.517 -14.920 1.00 85.56 78 SER A C 1
ATOM 613 O O . SER A 1 78 ? -0.447 25.346 -15.830 1.00 85.56 78 SER A O 1
ATOM 615 N N . LEU A 1 79 ? -1.406 24.316 -14.079 1.00 86.88 79 LEU A N 1
ATOM 616 C CA . LEU A 1 79 ? -2.618 25.132 -14.041 1.00 86.88 79 LEU A CA 1
ATOM 617 C C . LEU A 1 79 ? -2.499 26.197 -12.943 1.00 86.88 79 LEU A C 1
ATOM 619 O O . LEU A 1 79 ? -1.972 25.883 -11.869 1.00 86.88 79 LEU A O 1
ATOM 623 N N . PRO A 1 80 ? -3.001 27.427 -13.169 1.00 89.50 80 PRO A N 1
ATOM 624 C CA . PRO A 1 80 ? -3.007 28.457 -12.137 1.00 89.50 80 PRO A CA 1
ATOM 625 C C . PRO A 1 80 ? -3.756 27.943 -10.904 1.00 89.50 80 PRO A C 1
ATOM 627 O O . PRO A 1 80 ? -4.891 27.477 -11.006 1.00 89.50 80 PRO A O 1
ATOM 630 N N . GLN A 1 81 ? -3.099 27.996 -9.748 1.00 87.38 81 GLN A N 1
ATOM 631 C CA . GLN A 1 81 ? -3.709 27.649 -8.469 1.00 87.38 81 GLN A CA 1
ATOM 632 C C . GLN A 1 81 ? -4.277 28.910 -7.817 1.00 87.38 81 GLN A C 1
ATOM 634 O O . GLN A 1 81 ? -3.711 29.990 -8.011 1.00 87.38 81 GLN A O 1
ATOM 639 N N . PRO A 1 82 ? -5.364 28.801 -7.034 1.00 85.75 82 PRO A N 1
ATOM 640 C CA . PRO A 1 82 ? -5.805 29.904 -6.199 1.00 85.75 82 PRO A CA 1
ATOM 641 C C . PRO A 1 82 ? -4.687 30.229 -5.203 1.00 85.75 82 PRO A C 1
ATOM 643 O O . PRO A 1 82 ? -4.452 29.498 -4.245 1.00 85.75 82 PRO A O 1
ATOM 646 N N . THR A 1 83 ? -3.971 31.320 -5.446 1.00 81.75 83 THR A N 1
ATOM 647 C CA . THR A 1 83 ? -3.191 31.985 -4.406 1.00 81.75 83 THR A CA 1
ATOM 648 C C . THR A 1 83 ? -4.190 32.537 -3.399 1.00 81.75 83 THR A C 1
ATOM 650 O O . THR A 1 83 ? -5.217 33.082 -3.815 1.00 81.75 83 THR A O 1
ATOM 653 N N . GLU A 1 84 ? -3.942 32.367 -2.097 1.00 70.56 84 GLU A N 1
ATOM 654 C CA . GLU A 1 84 ? -4.811 32.952 -1.072 1.00 70.56 84 GLU A CA 1
ATOM 655 C C . GLU A 1 84 ? -5.102 34.419 -1.425 1.00 70.56 84 GLU A C 1
ATOM 657 O O . GLU A 1 84 ? -4.176 35.153 -1.784 1.00 70.56 84 GLU A O 1
ATOM 662 N N . PRO A 1 85 ? -6.370 34.866 -1.390 1.00 64.25 85 PRO A N 1
ATOM 663 C CA . PRO A 1 85 ? -6.655 36.270 -1.609 1.00 64.25 85 PRO A CA 1
ATOM 664 C C . PRO A 1 85 ? -5.967 37.060 -0.492 1.00 64.25 85 PRO A C 1
ATOM 666 O O . PRO A 1 85 ? -6.280 36.858 0.683 1.00 64.25 85 PRO A O 1
ATOM 669 N N . GLU A 1 86 ? -5.068 37.978 -0.866 1.00 58.94 86 GLU A N 1
ATOM 670 C CA . GLU A 1 86 ? -4.360 38.936 0.010 1.00 58.94 86 GLU A CA 1
ATOM 671 C C . GLU A 1 86 ? -5.273 39.657 1.030 1.00 58.94 86 GLU A C 1
ATOM 673 O O . GLU A 1 86 ? -4.823 40.225 2.023 1.00 58.94 86 GLU A O 1
ATOM 678 N N . ASP A 1 87 ? -6.586 39.618 0.817 1.00 57.22 87 ASP A N 1
ATOM 679 C CA . ASP A 1 87 ? -7.602 40.320 1.587 1.00 57.22 87 ASP A CA 1
ATOM 680 C C . ASP A 1 87 ? -7.910 39.693 2.971 1.00 57.22 87 ASP A C 1
ATOM 682 O O . ASP A 1 87 ? -8.521 40.328 3.836 1.00 57.22 87 ASP A O 1
ATOM 686 N N . THR A 1 88 ? -7.476 38.456 3.250 1.00 57.06 88 THR A N 1
ATOM 687 C CA . THR A 1 88 ? -7.687 37.827 4.575 1.00 57.06 88 THR A CA 1
ATOM 688 C C . THR A 1 88 ? -6.746 38.375 5.653 1.00 57.06 88 THR A C 1
ATOM 690 O O . THR A 1 88 ? -7.139 38.453 6.823 1.00 57.06 88 THR A O 1
ATOM 693 N N . LEU A 1 89 ? -5.548 38.837 5.276 1.00 56.06 89 LEU A N 1
ATOM 694 C CA . LEU A 1 89 ? -4.616 39.514 6.187 1.00 56.06 89 LEU A CA 1
ATOM 695 C C . LEU A 1 89 ? -5.106 40.928 6.543 1.00 56.06 89 LEU A C 1
ATOM 697 O O . LEU A 1 89 ? -4.978 41.356 7.692 1.00 56.06 89 LEU A O 1
ATOM 701 N N . SER A 1 90 ? -5.770 41.613 5.605 1.00 53.66 90 SER A N 1
ATOM 702 C CA . SER A 1 90 ? -6.312 42.964 5.813 1.00 53.66 90 SER A CA 1
ATOM 703 C C . SER A 1 90 ? -7.538 42.984 6.743 1.00 53.66 90 SER A C 1
ATOM 705 O O . SER A 1 90 ? -7.708 43.899 7.553 1.00 53.66 90 SER A O 1
ATOM 707 N N . ARG A 1 91 ? -8.378 41.935 6.713 1.00 56.06 91 ARG A N 1
ATOM 708 C CA . ARG A 1 91 ? -9.550 41.816 7.609 1.00 56.06 91 ARG A CA 1
ATOM 709 C C . ARG A 1 91 ? -9.192 41.414 9.039 1.00 56.06 91 ARG A C 1
ATOM 711 O O . ARG A 1 91 ? -9.841 41.885 9.970 1.00 56.06 91 ARG A O 1
ATOM 718 N N . ARG A 1 92 ? -8.138 40.612 9.235 1.00 57.50 92 ARG A N 1
ATOM 719 C CA . ARG A 1 92 ? -7.642 40.253 10.577 1.00 57.50 92 ARG A CA 1
ATOM 720 C C . ARG A 1 92 ? -7.002 41.433 11.311 1.00 57.50 92 ARG A C 1
ATOM 722 O O . ARG A 1 92 ? -7.148 41.522 12.524 1.00 57.50 92 ARG A O 1
ATOM 729 N N . ALA A 1 93 ? -6.370 42.362 10.593 1.00 56.03 93 ALA A N 1
ATOM 730 C CA . ALA A 1 93 ? -5.789 43.565 11.190 1.00 56.03 93 ALA A CA 1
ATOM 731 C C . ALA A 1 93 ? -6.843 44.602 11.635 1.00 56.03 93 ALA A C 1
ATOM 733 O O . ALA A 1 93 ? -6.608 45.338 12.587 1.00 56.03 93 ALA A O 1
ATOM 734 N N . LYS A 1 94 ? -8.019 44.650 10.988 1.00 56.66 94 LYS A N 1
ATOM 735 C CA . LYS A 1 94 ? -9.094 45.612 11.311 1.00 56.66 94 LYS A CA 1
ATOM 736 C C . LYS A 1 94 ? -10.098 45.145 12.373 1.00 56.66 94 LYS A C 1
ATOM 738 O O . LYS A 1 94 ? -10.873 45.966 12.841 1.00 56.66 94 LYS A O 1
ATOM 743 N N . GLN A 1 95 ? -10.102 43.867 12.758 1.00 58.28 95 GLN A N 1
ATOM 744 C CA . GLN A 1 95 ? -10.953 43.344 13.845 1.00 58.28 95 GLN A CA 1
ATOM 745 C C . GLN A 1 95 ? -10.273 43.364 15.228 1.00 58.28 95 GLN A C 1
ATOM 747 O O . GLN A 1 95 ? -10.886 42.955 16.209 1.00 58.28 95 GLN A O 1
ATOM 752 N N . ALA A 1 96 ? -9.024 43.834 15.308 1.00 56.06 96 ALA A N 1
ATOM 753 C CA . ALA A 1 96 ? -8.255 43.970 16.547 1.00 56.06 96 ALA A CA 1
ATOM 754 C C . ALA A 1 96 ? -8.092 45.439 17.010 1.00 56.06 96 ALA A C 1
ATOM 756 O O . ALA A 1 96 ? -7.154 45.744 17.746 1.00 56.06 96 ALA A O 1
ATOM 757 N N . SER A 1 97 ? -8.973 46.353 16.580 1.00 48.19 97 SER A N 1
ATOM 758 C CA . SER A 1 97 ? -9.065 47.740 17.076 1.00 48.19 97 SER A CA 1
ATOM 759 C C . SER A 1 97 ? -10.469 48.073 17.543 1.00 48.19 97 SER A C 1
ATOM 761 O O . SER A 1 97 ? -11.421 47.649 16.852 1.00 48.19 97 SER A O 1
#

pLDDT: mean 85.89, std 17.46, range [34.97, 98.56]